Protein AF-A0AAD6PLD2-F1 (afdb_monomer)

pLDDT: mean 82.92, std 11.67, range [36.19, 93.56]

Structure (mmCIF, N/CA/C/O backbone):
data_AF-A0AAD6PLD2-F1
#
_entry.id   AF-A0AAD6PLD2-F1
#
loop_
_atom_site.group_PDB
_atom_site.id
_atom_site.type_symbol
_atom_site.label_atom_id
_atom_site.label_alt_id
_atom_site.label_comp_id
_atom_site.label_asym_id
_atom_site.label_entity_id
_atom_site.label_seq_id
_atom_site.pdbx_PDB_ins_code
_atom_site.Cartn_x
_atom_site.Cartn_y
_atom_site.Cartn_z
_atom_site.occupancy
_atom_site.B_iso_or_equiv
_atom_site.auth_seq_id
_atom_site.auth_comp_id
_atom_site.auth_asym_id
_atom_site.auth_atom_id
_atom_site.pdbx_PDB_model_num
ATOM 1 N N . MET A 1 1 ? -11.346 0.399 6.895 1.00 68.62 1 MET A N 1
ATOM 2 C CA . MET A 1 1 ? -11.934 -0.728 6.121 1.00 68.62 1 MET A CA 1
ATOM 3 C C . MET A 1 1 ? -11.316 -2.096 6.444 1.00 68.62 1 MET A C 1
ATOM 5 O O . MET A 1 1 ? -12.045 -2.956 6.917 1.00 68.62 1 MET A O 1
ATOM 9 N N . PHE A 1 2 ? -10.009 -2.330 6.242 1.00 79.25 2 PHE A N 1
ATOM 10 C CA . PHE A 1 2 ? -9.387 -3.653 6.479 1.00 79.25 2 PHE A CA 1
ATOM 11 C C . PHE A 1 2 ? -9.556 -4.189 7.914 1.00 79.25 2 PHE A C 1
ATOM 13 O O . PHE A 1 2 ? -9.764 -5.386 8.098 1.00 79.25 2 PHE A O 1
ATOM 20 N N . GLY A 1 3 ? -9.573 -3.310 8.924 1.00 81.00 3 GLY A N 1
ATOM 21 C CA . GLY A 1 3 ? -9.851 -3.694 10.315 1.00 81.00 3 GLY A CA 1
ATOM 22 C C . GLY A 1 3 ? -11.249 -4.291 10.538 1.00 81.00 3 GLY A C 1
ATOM 23 O O . GLY A 1 3 ? -11.382 -5.244 11.301 1.00 81.00 3 GLY A O 1
ATOM 24 N N . LEU A 1 4 ? -12.274 -3.806 9.822 1.00 83.88 4 LEU A N 1
ATOM 25 C CA . LEU A 1 4 ? -13.633 -4.361 9.889 1.00 83.88 4 LEU A CA 1
ATOM 26 C C . LEU A 1 4 ? -13.661 -5.784 9.326 1.00 83.88 4 LEU A C 1
ATOM 28 O O . LEU A 1 4 ? -14.097 -6.704 10.009 1.00 83.88 4 LEU A O 1
ATOM 32 N N . PHE A 1 5 ? -13.146 -5.984 8.111 1.00 87.00 5 PHE A N 1
ATOM 33 C CA . PHE A 1 5 ? -13.098 -7.315 7.501 1.00 87.00 5 PHE A CA 1
ATOM 34 C C . PHE A 1 5 ? -12.244 -8.290 8.311 1.00 87.00 5 PHE A C 1
ATOM 36 O O . PHE A 1 5 ? -12.645 -9.431 8.503 1.00 87.00 5 PHE A O 1
ATOM 43 N N . THR A 1 6 ? -11.117 -7.831 8.856 1.00 88.94 6 THR A N 1
ATOM 44 C CA . THR A 1 6 ? -10.287 -8.632 9.765 1.00 88.94 6 THR A CA 1
ATOM 45 C C . THR A 1 6 ? -11.093 -9.098 10.976 1.00 88.94 6 THR A C 1
ATOM 47 O O . THR A 1 6 ? -11.092 -10.285 11.293 1.00 88.94 6 THR A O 1
ATOM 50 N N . ASN A 1 7 ? -11.831 -8.191 11.624 1.00 87.75 7 ASN A N 1
ATOM 51 C CA . ASN A 1 7 ? -12.665 -8.528 12.775 1.00 87.75 7 ASN A CA 1
ATOM 52 C C . ASN A 1 7 ? -13.788 -9.515 12.407 1.00 87.75 7 ASN A C 1
ATOM 54 O O . ASN A 1 7 ? -13.992 -10.495 13.124 1.00 87.75 7 ASN A O 1
ATOM 58 N N . LEU A 1 8 ? -14.459 -9.305 11.269 1.00 90.06 8 LEU A N 1
ATOM 59 C CA . LEU A 1 8 ? -15.500 -10.207 10.769 1.00 90.06 8 LEU A CA 1
ATOM 60 C C . LEU A 1 8 ? -14.951 -11.611 10.485 1.00 90.06 8 LEU A C 1
ATOM 62 O O . LEU A 1 8 ? -15.562 -12.589 10.904 1.00 90.06 8 LEU A O 1
ATOM 66 N N . ILE A 1 9 ? -13.788 -11.720 9.834 1.00 91.44 9 ILE A N 1
ATOM 67 C CA . ILE A 1 9 ? -13.136 -13.004 9.526 1.00 91.44 9 ILE A CA 1
ATOM 68 C C . ILE A 1 9 ? -12.753 -13.738 10.813 1.00 91.44 9 ILE A C 1
ATOM 70 O O . ILE A 1 9 ? -13.119 -14.897 10.993 1.00 91.44 9 ILE A O 1
ATOM 74 N N . VAL A 1 10 ? -12.054 -13.066 11.733 1.00 92.75 10 VAL A N 1
ATOM 75 C CA . VAL A 1 10 ? -11.639 -13.665 13.014 1.00 92.75 10 VAL A CA 1
ATOM 76 C C . VAL A 1 10 ? -12.856 -14.112 13.823 1.00 92.75 10 VAL A C 1
ATOM 78 O O . VAL A 1 10 ? -12.830 -15.184 14.430 1.00 92.75 10 VAL A O 1
ATOM 81 N N . THR A 1 11 ? -13.935 -13.324 13.797 1.00 92.19 11 THR A N 1
ATOM 82 C CA . THR A 1 11 ? -15.172 -13.644 14.511 1.00 92.19 11 THR A CA 1
ATOM 83 C C . THR A 1 11 ? -15.899 -14.835 13.897 1.00 92.19 11 THR A C 1
ATOM 85 O O . THR A 1 11 ? -16.276 -15.754 14.621 1.00 92.19 11 THR A O 1
ATOM 88 N N . ALA A 1 12 ? -16.056 -14.854 12.572 1.00 92.69 12 ALA A N 1
ATOM 89 C CA . ALA A 1 12 ? -16.724 -15.933 11.847 1.00 92.69 12 ALA A CA 1
ATOM 90 C C . ALA A 1 12 ? -15.994 -17.279 11.985 1.00 92.69 12 ALA A C 1
ATOM 92 O O . ALA A 1 12 ? -16.635 -18.325 12.001 1.00 92.69 12 ALA A O 1
ATOM 93 N N . LEU A 1 13 ? -14.664 -17.252 12.112 1.00 93.56 13 LEU A N 1
ATOM 94 C CA . LEU A 1 13 ? -13.837 -18.446 12.300 1.00 93.56 13 LEU A CA 1
ATOM 95 C C . LEU A 1 13 ? -13.682 -18.866 13.774 1.00 93.56 13 LEU A C 1
ATOM 97 O O . LEU A 1 13 ? -13.047 -19.883 14.043 1.00 93.56 13 LEU A O 1
ATOM 101 N N . GLY A 1 14 ? -14.227 -18.104 14.729 1.00 93.06 14 GLY A N 1
ATOM 102 C CA . GLY A 1 14 ? -14.111 -18.411 16.160 1.00 93.06 14 GLY A CA 1
ATOM 103 C C . GLY A 1 14 ? -12.685 -18.287 16.713 1.00 93.06 14 GLY A C 1
ATOM 104 O O . GLY A 1 14 ? -12.323 -18.991 17.653 1.00 93.06 14 GLY A O 1
ATOM 105 N N . LEU A 1 15 ? -11.851 -17.428 16.116 1.00 93.50 15 LEU A N 1
ATOM 106 C CA . LEU A 1 15 ? -10.423 -17.299 16.440 1.00 93.50 15 LEU A CA 1
ATOM 107 C C . LEU A 1 15 ? -10.114 -16.098 17.351 1.00 93.50 15 LEU A C 1
ATOM 109 O O . LEU A 1 15 ? -8.962 -15.680 17.447 1.00 93.50 15 LEU A O 1
ATOM 113 N N . GLN A 1 16 ? -11.118 -15.521 18.019 1.00 90.38 16 GLN A N 1
ATOM 114 C CA . GLN A 1 16 ? -10.974 -14.274 18.787 1.00 90.38 16 GLN A CA 1
ATOM 115 C C . GLN A 1 16 ? -9.998 -14.397 19.967 1.00 90.38 16 GLN A C 1
ATOM 117 O O . GLN A 1 16 ? -9.435 -13.399 20.406 1.00 90.38 16 GLN A O 1
ATOM 122 N N . THR A 1 17 ? -9.794 -15.609 20.488 1.00 90.12 17 THR A N 1
ATOM 123 C CA . THR A 1 17 ? -8.882 -15.874 21.611 1.00 90.12 17 THR A CA 1
ATOM 124 C C . THR A 1 17 ? -7.413 -15.951 21.187 1.00 90.12 17 THR A C 1
ATOM 126 O O . THR A 1 17 ? -6.525 -15.938 22.040 1.00 90.12 17 THR A O 1
ATOM 129 N N . LEU A 1 18 ? -7.130 -16.027 19.882 1.00 92.50 18 LEU A N 1
ATOM 130 C CA . LEU A 1 18 ? -5.781 -16.184 19.347 1.00 92.50 18 LEU A CA 1
ATOM 131 C C . LEU A 1 18 ? -5.187 -14.824 18.979 1.00 92.50 18 LEU A C 1
ATOM 133 O O . LEU A 1 18 ? -5.613 -14.175 18.027 1.00 92.50 18 LEU A O 1
ATOM 137 N N . VAL A 1 19 ? -4.127 -14.431 19.685 1.00 89.38 19 VAL A N 1
ATOM 138 C CA . VAL A 1 19 ? -3.468 -13.120 19.521 1.00 89.38 19 VAL A CA 1
ATOM 139 C C . VAL A 1 19 ? -2.921 -12.899 18.101 1.00 89.38 19 VAL A C 1
ATOM 141 O O . VAL A 1 19 ? -2.883 -11.774 17.613 1.00 89.38 19 VAL A O 1
ATOM 144 N N . TRP A 1 20 ? -2.529 -13.968 17.403 1.00 88.94 20 TRP A N 1
ATOM 145 C CA . TRP A 1 20 ? -1.980 -13.898 16.044 1.00 88.94 20 TRP A CA 1
ATOM 146 C C . TRP A 1 20 ? -3.045 -13.922 14.938 1.00 88.94 20 TRP A C 1
ATOM 148 O O . TRP A 1 20 ? -2.740 -13.573 13.795 1.00 88.94 20 TRP A O 1
ATOM 158 N N . ALA A 1 21 ? -4.287 -14.317 15.241 1.00 90.19 21 ALA A N 1
ATOM 159 C CA . ALA A 1 21 ?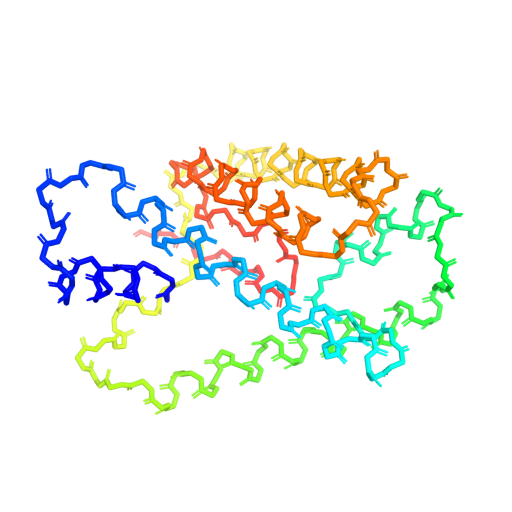 -5.325 -14.491 14.225 1.00 90.19 21 ALA A CA 1
ATOM 160 C C . ALA A 1 21 ? -5.693 -13.183 13.496 1.00 90.19 21 ALA A C 1
ATOM 162 O O . ALA A 1 21 ? -5.785 -13.218 12.267 1.00 90.19 21 ALA A O 1
ATOM 163 N N . PRO A 1 22 ? -5.821 -12.019 14.171 1.00 89.44 22 PRO A N 1
ATOM 164 C CA . PRO A 1 22 ? -6.066 -10.751 13.485 1.00 89.44 22 PRO A CA 1
ATOM 165 C C . PRO A 1 22 ? -4.949 -10.367 12.511 1.00 89.44 22 PRO A C 1
ATOM 167 O O . PRO A 1 22 ? -5.228 -9.914 11.404 1.00 89.44 22 PRO A O 1
ATOM 170 N N . VAL A 1 23 ? -3.686 -10.590 12.889 1.00 90.12 23 VAL A N 1
ATOM 171 C CA . VAL A 1 23 ? -2.535 -10.273 12.032 1.00 90.12 23 VAL A CA 1
ATOM 172 C C . VAL A 1 23 ? -2.548 -11.156 10.788 1.00 90.12 23 VAL A C 1
ATOM 174 O O . VAL A 1 23 ? -2.442 -10.645 9.677 1.00 90.12 23 VAL A O 1
ATOM 177 N N . LEU A 1 24 ? -2.751 -12.468 10.949 1.00 91.62 24 LEU A N 1
ATOM 178 C CA . LEU A 1 24 ? -2.805 -13.393 9.817 1.00 91.62 24 LEU A CA 1
ATO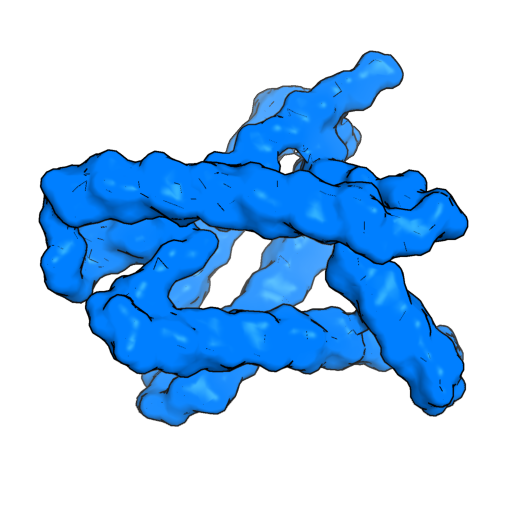M 179 C C . LEU A 1 24 ? -3.982 -13.095 8.879 1.00 91.62 24 LEU A C 1
ATOM 181 O O . LEU A 1 24 ? -3.810 -13.109 7.659 1.00 91.62 24 LEU A O 1
ATOM 185 N N . ALA A 1 25 ? -5.161 -12.806 9.433 1.00 91.88 25 ALA A N 1
ATOM 186 C CA . ALA A 1 25 ? -6.343 -12.459 8.650 1.00 91.88 25 ALA A CA 1
ATOM 187 C C . ALA A 1 25 ? -6.124 -11.163 7.854 1.00 91.88 25 ALA A C 1
ATOM 189 O O . ALA A 1 25 ? -6.395 -11.133 6.653 1.00 91.88 25 ALA A O 1
ATOM 190 N N . ASN A 1 26 ? -5.559 -10.129 8.483 1.00 90.69 26 ASN A N 1
ATOM 191 C CA . ASN A 1 26 ? -5.260 -8.867 7.810 1.00 90.69 26 ASN A CA 1
ATOM 192 C C . ASN A 1 26 ? -4.193 -9.036 6.712 1.00 90.69 26 ASN A C 1
ATOM 194 O O . ASN A 1 26 ? -4.379 -8.555 5.596 1.00 90.69 26 ASN A O 1
ATOM 198 N N . THR A 1 27 ? -3.113 -9.778 6.986 1.00 91.94 27 THR A N 1
ATOM 199 C CA . THR A 1 27 ? -2.076 -10.082 5.985 1.00 91.94 27 THR A CA 1
ATOM 200 C C . THR A 1 27 ? -2.648 -10.856 4.806 1.00 91.94 27 THR A C 1
ATOM 202 O O . THR A 1 27 ? -2.370 -10.508 3.663 1.00 91.94 27 THR A O 1
ATOM 205 N N . SER A 1 28 ? -3.493 -11.858 5.056 1.00 93.00 28 SER A N 1
ATOM 206 C CA . SER A 1 28 ? -4.133 -12.655 3.999 1.00 93.00 28 SER A CA 1
ATOM 207 C C . SER A 1 28 ? -5.084 -11.814 3.145 1.00 93.00 28 SER A C 1
ATOM 209 O O . SER A 1 28 ? -5.149 -11.982 1.924 1.00 93.00 28 SER A O 1
ATOM 211 N N . LEU A 1 29 ? -5.795 -10.872 3.771 1.00 92.56 29 LEU A N 1
ATOM 212 C CA . LEU A 1 29 ? -6.673 -9.939 3.079 1.00 92.56 29 LEU A CA 1
ATOM 213 C C . LEU A 1 29 ? -5.862 -9.001 2.176 1.00 92.56 29 LEU A C 1
ATOM 215 O O . LEU A 1 29 ? -6.114 -8.951 0.976 1.00 92.56 29 LEU A O 1
ATOM 219 N N . ILE A 1 30 ? -4.837 -8.331 2.709 1.00 91.31 30 ILE A N 1
ATOM 220 C CA . ILE A 1 30 ? -3.966 -7.443 1.921 1.00 91.31 30 ILE A CA 1
ATOM 221 C C . ILE A 1 30 ? -3.266 -8.218 0.802 1.00 91.31 30 ILE A C 1
ATOM 223 O O . ILE A 1 30 ? -3.233 -7.751 -0.332 1.00 91.31 30 ILE A O 1
ATOM 227 N N . PHE A 1 31 ? -2.776 -9.425 1.087 1.00 93.38 31 PHE A N 1
ATOM 228 C CA . PHE A 1 31 ? -2.205 -10.326 0.090 1.00 93.38 31 PHE A CA 1
ATOM 229 C C . PHE A 1 31 ? -3.169 -10.588 -1.066 1.00 93.38 31 PHE A C 1
ATOM 231 O O . PHE A 1 31 ? -2.778 -10.447 -2.222 1.00 93.38 31 PHE A O 1
ATOM 238 N N . THR A 1 32 ? -4.426 -10.913 -0.765 1.00 93.25 32 THR A N 1
ATOM 239 C CA . THR A 1 32 ? -5.444 -11.187 -1.787 1.00 93.25 32 THR A CA 1
ATOM 240 C C . THR A 1 32 ? -5.662 -9.970 -2.684 1.00 93.25 32 THR A C 1
ATOM 242 O O . THR A 1 32 ? -5.675 -10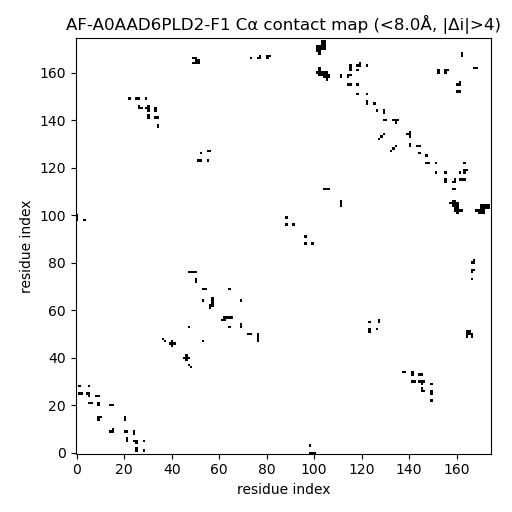.106 -3.905 1.00 93.25 32 THR A O 1
ATOM 245 N N . PHE A 1 33 ? -5.773 -8.774 -2.097 1.00 90.44 33 PHE A N 1
ATOM 246 C CA . PHE A 1 33 ? -5.943 -7.530 -2.852 1.00 90.44 33 PHE A CA 1
ATOM 247 C C . PHE A 1 33 ? -4.714 -7.196 -3.706 1.00 90.44 33 PHE A C 1
ATOM 249 O O . PHE A 1 33 ? -4.860 -6.914 -4.892 1.00 90.44 33 PHE A O 1
ATOM 256 N N . VAL A 1 34 ? -3.505 -7.262 -3.138 1.00 89.50 34 VAL A N 1
ATOM 257 C CA . VAL A 1 34 ? -2.253 -6.984 -3.863 1.00 89.50 34 VAL A CA 1
ATOM 258 C C . VAL A 1 34 ? -2.059 -7.977 -5.005 1.00 89.50 34 VAL A C 1
ATOM 260 O O . VAL A 1 34 ? -1.744 -7.571 -6.119 1.00 89.50 34 VAL A O 1
ATOM 263 N N . PHE A 1 35 ? -2.283 -9.268 -4.757 1.00 91.00 35 PHE A N 1
ATOM 264 C CA . PHE A 1 35 ? -2.175 -10.299 -5.783 1.00 91.00 35 PHE A CA 1
ATOM 265 C C . PHE A 1 35 ? -3.186 -10.072 -6.913 1.00 91.00 35 PHE A C 1
ATOM 267 O O . PHE A 1 35 ? -2.803 -10.060 -8.081 1.00 91.00 35 PHE A O 1
ATOM 274 N N . LEU A 1 36 ? -4.456 -9.828 -6.571 1.00 92.62 36 LEU A N 1
ATOM 275 C CA . LEU A 1 36 ? -5.513 -9.577 -7.549 1.00 92.62 36 LEU A CA 1
ATOM 276 C C . LEU A 1 36 ? -5.234 -8.322 -8.384 1.00 92.62 36 LEU A C 1
ATOM 278 O O . LEU A 1 36 ? -5.352 -8.368 -9.605 1.00 92.62 36 LEU A O 1
ATOM 282 N N . PHE A 1 37 ? -4.853 -7.209 -7.756 1.00 89.25 37 PHE A N 1
ATOM 283 C CA . PHE A 1 37 ? -4.584 -5.969 -8.483 1.00 89.25 37 PHE A CA 1
ATOM 284 C C . PHE A 1 37 ? -3.311 -6.029 -9.317 1.00 89.25 37 PHE A C 1
ATOM 286 O O . PHE A 1 37 ? -3.303 -5.463 -10.405 1.00 89.25 37 PHE A O 1
ATOM 293 N N . ASN A 1 38 ? -2.272 -6.738 -8.872 1.00 88.00 38 ASN A N 1
ATOM 294 C CA . ASN A 1 38 ? -1.096 -6.979 -9.708 1.00 88.00 38 ASN A CA 1
ATOM 295 C C . ASN A 1 38 ? -1.469 -7.819 -10.935 1.00 88.00 38 ASN A C 1
ATOM 297 O O . ASN A 1 38 ? -1.134 -7.444 -12.054 1.00 88.00 38 ASN A O 1
ATOM 301 N N . PHE A 1 39 ? -2.234 -8.895 -10.738 1.00 89.88 39 PHE A N 1
ATOM 302 C CA . PHE A 1 39 ? -2.716 -9.738 -11.830 1.00 89.88 39 PHE A CA 1
ATOM 303 C C . PHE A 1 39 ? -3.568 -8.952 -12.840 1.00 89.88 39 PHE A C 1
ATOM 305 O O . PHE A 1 39 ? -3.333 -9.017 -14.046 1.00 89.88 39 PHE A O 1
ATOM 312 N N . LEU A 1 40 ? -4.534 -8.162 -12.359 1.00 90.75 40 LEU A N 1
ATOM 313 C CA . LEU A 1 40 ? -5.346 -7.294 -13.215 1.00 90.75 40 LEU A CA 1
ATOM 314 C C . LEU A 1 40 ? -4.497 -6.212 -13.889 1.00 90.75 40 LEU A C 1
ATOM 316 O O . LEU A 1 40 ? -4.726 -5.896 -15.051 1.00 90.75 40 LEU A O 1
ATOM 320 N N . GLY A 1 41 ? -3.512 -5.658 -13.184 1.00 87.94 41 GLY A N 1
ATOM 321 C CA . GLY A 1 41 ? -2.593 -4.658 -13.713 1.00 87.94 41 GLY A CA 1
ATOM 322 C C . GLY A 1 41 ? -1.802 -5.181 -14.904 1.00 87.94 41 GLY A C 1
ATOM 323 O O . GLY A 1 41 ? -1.769 -4.531 -15.948 1.00 87.94 41 GLY A O 1
ATOM 324 N N . GLU A 1 42 ? -1.236 -6.381 -14.785 1.00 87.62 42 GLU A N 1
ATOM 325 C CA . GLU A 1 42 ? -0.560 -7.079 -15.882 1.00 87.62 42 GLU A CA 1
ATOM 326 C C . GLU A 1 42 ? -1.513 -7.339 -17.054 1.00 87.62 42 GLU A C 1
ATOM 328 O O . GLU A 1 42 ? -1.189 -7.005 -18.195 1.00 87.62 42 GLU A O 1
ATOM 333 N N . PHE A 1 43 ? -2.716 -7.849 -16.772 1.00 90.25 43 PHE A N 1
ATOM 334 C CA . PHE A 1 43 ? -3.738 -8.105 -17.789 1.00 90.25 43 PHE A CA 1
ATOM 33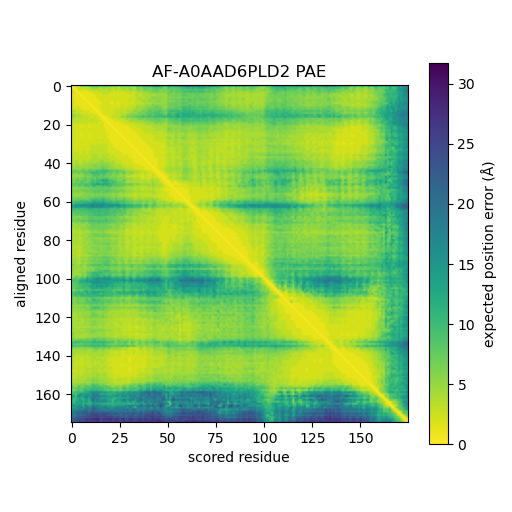5 C C . PHE A 1 43 ? -4.162 -6.833 -18.547 1.00 90.25 43 PHE A C 1
ATOM 337 O O . PHE A 1 43 ? -4.395 -6.875 -19.753 1.00 90.25 43 PHE A O 1
ATOM 344 N N . LEU A 1 44 ? -4.214 -5.690 -17.861 1.00 89.50 44 LEU A N 1
ATOM 345 C CA . LEU A 1 44 ? -4.572 -4.381 -18.418 1.00 89.50 44 LEU A CA 1
ATOM 346 C C . LEU A 1 44 ? -3.380 -3.633 -19.048 1.00 89.50 44 LEU A C 1
ATOM 348 O O . LEU A 1 44 ? -3.468 -2.429 -19.288 1.00 89.50 44 LEU A O 1
ATOM 352 N N . GLY A 1 45 ? -2.263 -4.313 -19.322 1.00 85.94 45 GLY A N 1
ATOM 353 C CA . GLY A 1 45 ? -1.106 -3.712 -19.994 1.00 85.94 45 GLY A CA 1
ATOM 354 C C . GLY A 1 45 ? -0.174 -2.936 -19.060 1.00 85.94 45 GLY A C 1
ATOM 355 O O . GLY A 1 45 ? 0.393 -1.914 -19.445 1.00 85.94 45 GLY A O 1
ATOM 356 N N . GLY A 1 46 ? -0.017 -3.406 -17.821 1.00 82.56 46 GLY A N 1
ATOM 357 C CA . GLY A 1 46 ? 0.882 -2.824 -16.821 1.00 82.56 46 GLY A CA 1
ATOM 358 C C . GLY A 1 46 ? 0.258 -1.685 -16.012 1.00 82.56 46 GLY A C 1
ATOM 359 O O . GLY A 1 46 ? 0.964 -0.762 -15.604 1.00 82.56 46 GLY A O 1
ATOM 360 N N . ALA A 1 47 ? -1.062 -1.689 -15.803 1.00 85.69 47 ALA A N 1
ATOM 361 C CA . ALA A 1 47 ? -1.711 -0.715 -14.926 1.00 85.69 47 ALA A CA 1
ATOM 362 C C . ALA A 1 47 ? -1.160 -0.814 -13.489 1.00 85.69 47 ALA A C 1
ATOM 364 O O . ALA A 1 47 ? -0.795 -1.888 -13.018 1.00 85.69 47 ALA A O 1
ATOM 365 N N . THR A 1 48 ? -1.086 0.324 -12.795 1.00 84.88 48 THR A N 1
ATOM 366 C CA . THR A 1 48 ? -0.543 0.425 -11.430 1.00 84.88 48 THR A CA 1
ATOM 367 C C . THR A 1 48 ? -1.531 1.195 -10.558 1.00 84.88 48 THR A C 1
ATOM 369 O O . THR A 1 48 ? -2.232 2.082 -11.047 1.00 84.88 48 THR A O 1
ATOM 372 N N . PHE A 1 49 ? -1.603 0.841 -9.276 1.00 81.88 49 PHE A N 1
ATOM 373 C CA . PHE A 1 49 ? -2.518 1.447 -8.301 1.00 81.88 49 PHE A CA 1
ATOM 374 C C . PHE A 1 49 ? -1.792 2.283 -7.232 1.00 81.88 49 PHE A C 1
ATOM 376 O O . PHE A 1 49 ? -2.418 2.745 -6.279 1.00 81.88 49 PHE A O 1
ATOM 383 N N . ASN A 1 50 ? -0.468 2.442 -7.350 1.00 80.19 50 ASN A N 1
ATOM 384 C CA . ASN A 1 50 ? 0.349 3.163 -6.378 1.00 80.19 50 ASN A CA 1
ATOM 385 C C . ASN A 1 50 ? 1.333 4.129 -7.083 1.00 80.19 50 ASN A C 1
ATOM 387 O O . ASN A 1 50 ? 2.297 3.674 -7.725 1.00 80.19 50 ASN A O 1
ATOM 391 N N . PRO A 1 51 ? 1.141 5.457 -6.934 1.00 79.38 51 PRO A N 1
ATOM 392 C CA . PRO A 1 51 ? 2.013 6.463 -7.535 1.00 79.38 51 PRO A CA 1
ATOM 393 C C . PRO A 1 51 ? 3.449 6.387 -7.016 1.00 79.38 51 PRO A C 1
ATOM 395 O O . PRO A 1 51 ? 4.384 6.512 -7.803 1.00 79.38 51 PRO A O 1
ATOM 398 N N . THR A 1 52 ? 3.640 6.106 -5.723 1.00 78.31 52 THR A N 1
ATOM 399 C CA . THR A 1 52 ? 4.961 5.939 -5.093 1.00 78.31 52 THR A CA 1
ATOM 400 C C . THR A 1 52 ? 5.723 4.777 -5.715 1.00 78.31 52 THR A C 1
ATOM 402 O O . THR A 1 52 ? 6.910 4.897 -6.019 1.00 78.31 52 THR A O 1
ATOM 405 N N . GLY A 1 53 ? 5.035 3.662 -5.980 1.00 78.56 53 GLY A N 1
ATOM 406 C CA . GLY A 1 53 ? 5.624 2.530 -6.696 1.00 78.56 53 GLY A CA 1
ATOM 407 C C . GLY A 1 53 ? 6.119 2.958 -8.077 1.00 78.56 53 GLY A C 1
ATOM 408 O O . GLY A 1 53 ? 7.290 2.801 -8.400 1.00 78.56 53 GLY A O 1
ATOM 409 N N . THR A 1 54 ? 5.253 3.602 -8.855 1.00 82.94 54 THR A N 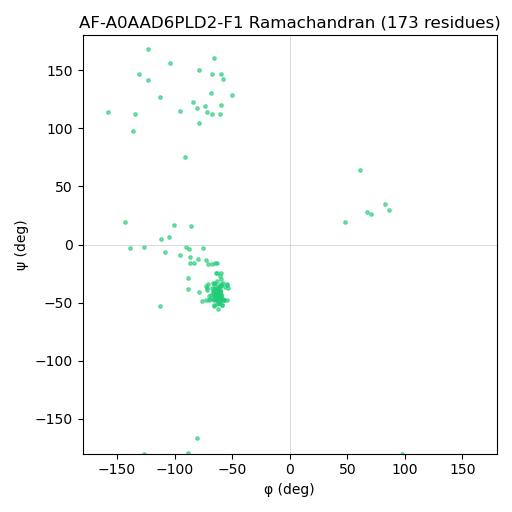1
ATOM 410 C CA . THR A 1 54 ? 5.579 4.070 -10.214 1.00 82.94 54 THR A CA 1
ATOM 411 C C . THR A 1 54 ? 6.760 5.056 -10.220 1.00 82.94 54 THR A C 1
ATOM 413 O O . THR A 1 54 ? 7.709 4.887 -10.984 1.00 82.94 54 THR A O 1
ATOM 416 N N . ALA A 1 55 ? 6.746 6.051 -9.327 1.00 83.25 55 ALA A N 1
ATOM 417 C CA . ALA A 1 55 ? 7.809 7.047 -9.203 1.00 83.25 55 ALA A CA 1
ATOM 418 C C . ALA A 1 55 ? 9.147 6.432 -8.767 1.00 83.25 55 ALA A C 1
ATOM 420 O O . ALA A 1 55 ? 10.199 6.821 -9.270 1.00 83.25 55 ALA A O 1
ATOM 421 N N . SER A 1 56 ? 9.120 5.466 -7.846 1.00 82.81 56 SER A N 1
ATOM 422 C CA . SER A 1 56 ? 10.335 4.823 -7.338 1.00 82.81 56 SER A CA 1
ATOM 423 C C . SER A 1 56 ? 10.987 3.893 -8.360 1.00 82.81 56 SER A C 1
ATOM 425 O O . SER A 1 56 ? 12.212 3.902 -8.471 1.00 82.81 56 SER A O 1
ATOM 427 N N . PHE A 1 57 ? 10.203 3.165 -9.163 1.00 86.19 57 PHE A N 1
ATOM 428 C CA . PHE A 1 57 ? 10.733 2.404 -10.298 1.00 86.19 57 PHE A CA 1
ATOM 429 C C . PHE A 1 57 ? 11.373 3.317 -11.341 1.00 86.19 57 PHE A C 1
ATOM 431 O O . PHE A 1 57 ? 12.529 3.099 -11.710 1.00 86.19 57 PHE A O 1
ATOM 438 N N . TYR A 1 58 ? 10.677 4.394 -11.720 1.00 87.50 58 TYR A N 1
ATOM 439 C CA . TYR A 1 58 ? 11.222 5.398 -12.630 1.00 87.50 58 TYR A CA 1
ATOM 440 C C . TYR A 1 58 ? 12.538 5.997 -12.106 1.00 87.50 58 TYR A C 1
ATOM 442 O O . TYR A 1 58 ? 13.533 6.035 -12.828 1.00 87.50 58 TYR A O 1
ATOM 450 N N . ALA A 1 59 ? 12.581 6.408 -10.833 1.00 85.94 59 ALA A N 1
ATOM 451 C CA . ALA A 1 59 ? 13.774 6.982 -10.208 1.00 85.94 59 ALA A CA 1
ATOM 452 C C . ALA A 1 59 ? 14.940 5.984 -10.104 1.00 85.94 59 ALA A C 1
ATOM 454 O O . ALA A 1 59 ? 16.099 6.376 -10.220 1.00 85.94 59 ALA A O 1
ATOM 455 N N . ALA A 1 60 ? 14.646 4.695 -9.920 1.00 86.69 60 ALA A N 1
ATOM 456 C CA . ALA A 1 60 ? 15.643 3.628 -9.931 1.00 86.69 60 ALA A CA 1
ATOM 457 C C . ALA A 1 60 ? 16.144 3.279 -11.349 1.00 86.69 60 ALA A C 1
ATOM 459 O O . ALA A 1 60 ? 17.022 2.427 -11.489 1.00 86.69 60 ALA A O 1
ATOM 460 N N . GLY A 1 61 ? 15.604 3.916 -12.396 1.00 85.38 61 GLY A N 1
ATOM 461 C CA . GLY A 1 61 ? 15.953 3.645 -13.790 1.00 85.38 61 GLY A CA 1
ATOM 462 C C . GLY A 1 61 ? 15.434 2.296 -14.287 1.00 85.38 61 GLY A C 1
ATOM 463 O O . GLY A 1 61 ? 16.038 1.699 -15.177 1.00 85.38 61 GLY A O 1
ATOM 464 N N . VAL A 1 62 ? 14.349 1.790 -13.692 1.00 83.38 62 VAL A N 1
ATOM 465 C CA . VAL A 1 62 ? 13.775 0.476 -14.002 1.00 83.38 62 VAL A CA 1
ATOM 466 C C . VAL A 1 62 ? 12.315 0.628 -14.425 1.00 83.38 62 VAL A C 1
ATOM 468 O O . VAL A 1 62 ? 11.569 1.416 -13.854 1.00 83.38 62 VAL A O 1
ATOM 471 N N . GLY A 1 63 ? 11.881 -0.161 -15.406 1.00 80.88 63 GLY A N 1
ATOM 472 C CA . GLY A 1 63 ? 10.518 -0.103 -15.943 1.00 80.88 63 GLY A CA 1
ATOM 473 C C . GLY A 1 63 ? 10.405 0.727 -17.224 1.00 80.88 63 GLY A C 1
ATOM 474 O O . GLY A 1 63 ? 11.396 1.217 -17.757 1.00 80.88 63 GLY A O 1
ATOM 475 N N . GLY A 1 64 ? 9.183 0.816 -17.756 1.00 83.81 64 GLY A N 1
ATOM 476 C CA . GLY A 1 64 ? 8.890 1.450 -19.049 1.00 83.81 64 GLY A CA 1
ATOM 477 C C . GLY A 1 64 ? 8.235 2.831 -18.959 1.00 83.81 64 GLY A C 1
ATOM 478 O O . GLY A 1 64 ? 7.804 3.358 -19.983 1.00 83.81 64 GLY A O 1
ATOM 479 N N . ASP A 1 65 ? 8.100 3.400 -17.759 1.00 88.56 65 ASP A N 1
ATOM 480 C CA . ASP A 1 65 ? 7.451 4.697 -17.575 1.00 88.56 65 ASP A CA 1
ATOM 481 C C . ASP A 1 65 ? 8.374 5.873 -17.940 1.00 88.56 65 ASP A C 1
ATOM 483 O O . ASP A 1 65 ? 9.594 5.819 -17.815 1.00 88.56 65 ASP A O 1
ATOM 487 N N . SER A 1 66 ? 7.761 6.964 -18.392 1.00 89.19 66 SER A N 1
ATOM 488 C CA . SER A 1 66 ? 8.388 8.251 -18.694 1.00 89.19 66 SER A CA 1
ATOM 489 C C . SER A 1 66 ? 7.722 9.354 -17.871 1.00 89.19 66 SER A C 1
ATOM 491 O O . SER A 1 66 ? 6.635 9.160 -17.327 1.00 89.19 66 SER A O 1
ATOM 493 N N . LEU A 1 67 ? 8.312 10.554 -17.833 1.00 88.38 67 LEU A N 1
ATOM 494 C CA . LEU A 1 67 ? 7.661 11.713 -17.203 1.00 88.38 67 LEU A CA 1
ATOM 495 C C . LEU A 1 67 ? 6.250 11.963 -17.762 1.00 88.38 67 LEU A C 1
ATOM 497 O O . LEU A 1 67 ? 5.338 12.285 -17.005 1.00 88.38 67 LEU A O 1
ATOM 501 N N . LEU A 1 68 ? 6.058 11.763 -19.071 1.00 90.31 68 LEU A N 1
ATOM 502 C CA . LEU A 1 68 ? 4.761 11.936 -19.721 1.00 90.31 68 LEU A CA 1
ATOM 503 C C . LEU A 1 68 ? 3.759 10.848 -19.309 1.00 90.31 68 LEU A C 1
ATOM 505 O O . LEU A 1 68 ? 2.612 11.170 -19.004 1.00 90.31 68 LEU A O 1
ATOM 509 N N . SER A 1 69 ? 4.170 9.574 -19.260 1.00 88.69 69 SER A N 1
ATOM 510 C CA . SER A 1 69 ? 3.263 8.504 -18.816 1.00 88.69 69 SER A CA 1
ATOM 511 C C . SER A 1 69 ? 2.889 8.666 -17.343 1.00 88.69 69 SER A C 1
ATOM 513 O O . SER A 1 69 ? 1.724 8.491 -16.993 1.00 88.69 69 SER A O 1
ATOM 515 N N . MET A 1 70 ? 3.828 9.085 -16.489 1.00 88.88 70 MET A N 1
ATOM 516 C CA . MET A 1 70 ? 3.551 9.383 -15.081 1.00 88.88 70 MET A CA 1
ATOM 517 C C . MET A 1 70 ? 2.591 10.564 -14.910 1.00 88.88 70 MET A C 1
ATOM 519 O O . MET A 1 70 ? 1.669 10.476 -14.099 1.00 88.88 70 MET A O 1
ATOM 523 N N . ALA A 1 71 ? 2.738 11.625 -15.711 1.00 88.38 71 ALA A N 1
ATOM 524 C CA . ALA A 1 71 ? 1.839 12.779 -15.686 1.00 88.38 71 ALA A CA 1
ATOM 525 C C . ALA A 1 71 ? 0.378 12.416 -16.011 1.00 88.38 71 ALA A C 1
ATOM 527 O O . ALA A 1 71 ? -0.532 13.087 -15.538 1.00 88.38 71 ALA A O 1
ATOM 528 N N . LEU A 1 72 ? 0.143 11.346 -16.779 1.00 89.88 72 LEU A N 1
ATOM 529 C CA . LEU A 1 72 ? -1.198 10.819 -17.056 1.00 89.88 72 LEU A CA 1
ATOM 530 C C . LEU A 1 72 ? -1.655 9.801 -16.002 1.00 89.88 72 LEU A C 1
ATOM 532 O O . LEU A 1 72 ? -2.820 9.785 -15.601 1.00 89.88 72 LEU A O 1
ATOM 536 N N . ARG A 1 73 ? -0.734 8.955 -15.531 1.00 90.19 73 ARG A N 1
ATOM 537 C CA . ARG A 1 73 ? -1.015 7.895 -14.558 1.00 90.19 73 ARG A CA 1
ATOM 538 C C . ARG A 1 73 ? -1.370 8.433 -13.179 1.00 90.19 73 ARG A C 1
ATOM 540 O O . ARG A 1 73 ? -2.305 7.915 -12.579 1.00 90.19 73 ARG A O 1
ATOM 547 N N . PHE A 1 74 ? -0.655 9.433 -12.662 1.00 89.62 74 PHE A N 1
ATOM 548 C CA . PHE A 1 74 ? -0.895 9.921 -11.298 1.00 89.62 74 PHE A CA 1
ATOM 549 C C . PHE A 1 74 ? -2.291 10.534 -11.133 1.00 89.62 74 PHE A C 1
ATOM 551 O O . PHE A 1 74 ? -2.983 10.129 -10.197 1.00 89.62 74 PHE A O 1
ATOM 558 N N . PRO A 1 75 ? -2.777 11.403 -12.044 1.00 89.38 75 PRO A N 1
ATOM 559 C CA . PRO A 1 75 ? -4.153 11.884 -11.979 1.00 89.38 75 PRO A CA 1
ATOM 560 C C . PRO A 1 75 ? -5.181 10.760 -12.108 1.00 89.38 75 PRO A C 1
ATOM 562 O O . PRO A 1 75 ? -6.165 10.756 -11.377 1.00 89.38 75 PRO A O 1
ATOM 565 N N . ALA A 1 76 ? -4.951 9.780 -12.990 1.00 88.94 76 ALA A N 1
ATOM 566 C CA . ALA A 1 76 ? -5.856 8.642 -13.139 1.00 88.94 76 ALA A CA 1
ATOM 567 C C . ALA A 1 76 ? -5.926 7.784 -11.863 1.00 88.94 76 ALA A C 1
ATOM 569 O O . ALA A 1 76 ? -7.010 7.365 -11.461 1.00 88.94 76 ALA A O 1
ATOM 570 N N . GLN A 1 77 ? -4.791 7.562 -11.194 1.00 89.19 77 GLN A N 1
ATOM 571 C CA . GLN A 1 77 ? -4.727 6.831 -9.925 1.00 89.19 77 GLN A CA 1
ATOM 572 C C . GLN A 1 77 ? -5.421 7.593 -8.790 1.00 89.19 77 GLN A C 1
ATOM 574 O O . GLN A 1 77 ? -6.171 6.982 -8.033 1.00 89.19 77 GLN A O 1
ATOM 579 N N . ALA A 1 78 ? -5.239 8.915 -8.711 1.00 86.06 78 ALA A N 1
ATOM 580 C CA . ALA A 1 78 ? -5.941 9.764 -7.746 1.00 86.06 78 ALA A CA 1
ATOM 581 C C . ALA A 1 78 ? -7.458 9.824 -8.016 1.00 86.06 78 ALA A C 1
ATOM 583 O O . ALA A 1 78 ? -8.270 9.755 -7.099 1.00 86.06 78 ALA A O 1
ATOM 584 N N . ALA A 1 79 ? -7.877 9.898 -9.280 1.00 87.50 79 ALA A N 1
ATOM 585 C CA . ALA A 1 79 ? -9.295 9.840 -9.630 1.00 87.50 79 ALA A CA 1
ATOM 586 C C . ALA A 1 79 ? -9.903 8.469 -9.285 1.00 87.50 79 ALA A C 1
ATOM 588 O O . ALA A 1 79 ? -11.008 8.393 -8.748 1.00 87.50 79 ALA A O 1
ATOM 589 N N . GLY A 1 80 ? -9.167 7.385 -9.550 1.00 89.00 80 GLY A N 1
ATOM 590 C CA . GLY A 1 80 ? -9.570 6.022 -9.211 1.00 89.00 80 GLY A CA 1
ATOM 591 C C . GLY A 1 80 ? -9.686 5.784 -7.703 1.00 89.00 80 GLY A C 1
ATOM 592 O O . GLY A 1 80 ? -10.652 5.156 -7.270 1.00 89.00 80 GLY A O 1
ATOM 593 N N . SER A 1 81 ? -8.759 6.312 -6.895 1.00 86.12 81 SER A N 1
ATOM 594 C CA . SER A 1 81 ? -8.818 6.203 -5.430 1.00 86.12 81 SER A CA 1
ATOM 595 C C . SER A 1 81 ? -10.032 6.942 -4.861 1.00 86.12 81 SER A C 1
ATOM 597 O O . SER A 1 81 ? -10.777 6.361 -4.070 1.00 86.12 81 SER A O 1
ATOM 599 N N . VAL A 1 82 ? -10.291 8.172 -5.320 1.00 86.19 82 VAL A N 1
ATOM 600 C CA . VAL A 1 82 ? -11.472 8.956 -4.926 1.00 86.19 82 VAL A CA 1
ATOM 601 C C . VAL A 1 82 ? -12.757 8.245 -5.347 1.00 86.19 82 VAL A C 1
ATOM 603 O O . VAL A 1 82 ? -13.658 8.070 -4.529 1.00 86.19 82 VAL A O 1
ATOM 606 N N . GLY A 1 83 ? -12.838 7.773 -6.594 1.00 89.12 83 GLY A N 1
ATOM 607 C CA . GLY A 1 83 ? -13.998 7.031 -7.091 1.00 89.12 83 GLY A CA 1
ATOM 608 C C . GLY A 1 83 ? -14.268 5.752 -6.295 1.00 89.12 83 GLY A C 1
ATOM 609 O O . GLY A 1 83 ? -15.409 5.490 -5.919 1.00 89.12 83 GLY A O 1
ATOM 610 N N . GLY A 1 84 ? -13.222 4.986 -5.971 1.00 88.25 84 GLY A N 1
ATOM 611 C CA . GLY A 1 84 ? -13.329 3.789 -5.136 1.00 88.25 84 GLY A CA 1
ATOM 612 C C . GLY A 1 84 ? -13.791 4.099 -3.710 1.00 88.25 84 GLY A C 1
ATOM 613 O O . GLY A 1 84 ? -14.669 3.412 -3.188 1.00 88.25 84 GLY A O 1
ATOM 614 N N . ALA A 1 85 ? -13.257 5.156 -3.093 1.00 86.31 85 ALA A N 1
ATOM 615 C CA . ALA A 1 85 ? -13.673 5.595 -1.762 1.00 86.31 85 ALA A CA 1
ATOM 616 C C . ALA A 1 85 ? -15.150 6.024 -1.736 1.00 86.31 85 ALA A C 1
ATOM 618 O O . ALA A 1 85 ? -15.897 5.591 -0.857 1.00 86.31 85 ALA A O 1
ATOM 619 N N . LEU A 1 86 ? -15.592 6.806 -2.725 1.00 87.69 86 LEU A N 1
ATOM 620 C CA . LEU A 1 86 ? -16.993 7.215 -2.866 1.00 87.69 86 LEU A CA 1
ATOM 621 C C . LEU A 1 86 ? -17.918 6.018 -3.101 1.00 87.69 86 LEU A C 1
ATOM 623 O O . LEU A 1 86 ? -18.965 5.924 -2.466 1.00 87.69 86 LEU A O 1
ATOM 627 N N . ALA A 1 87 ? -17.515 5.068 -3.947 1.00 90.19 87 ALA A N 1
ATOM 628 C CA . ALA A 1 87 ? -18.282 3.848 -4.176 1.00 90.19 87 ALA A CA 1
ATOM 629 C C . ALA A 1 87 ? -18.455 3.037 -2.883 1.00 90.19 87 ALA A C 1
ATOM 631 O O . ALA A 1 87 ? -19.557 2.579 -2.591 1.00 90.19 87 ALA A O 1
ATOM 632 N N . ILE A 1 88 ? -17.396 2.904 -2.074 1.00 87.69 88 ILE A N 1
ATOM 633 C CA . ILE A 1 88 ? -17.466 2.241 -0.765 1.00 87.69 88 ILE A CA 1
ATOM 634 C C . ILE A 1 88 ? -18.412 2.997 0.175 1.00 87.69 88 ILE A C 1
ATOM 636 O O . ILE A 1 88 ? -19.251 2.365 0.810 1.00 87.69 88 ILE A O 1
ATOM 640 N N . LEU A 1 89 ? -18.309 4.327 0.262 1.00 85.56 89 LEU A N 1
ATOM 641 C CA . LEU A 1 89 ? -19.184 5.155 1.104 1.00 85.56 89 LEU A CA 1
ATOM 642 C C . LEU A 1 89 ? -20.668 5.021 0.733 1.00 85.56 89 LEU A C 1
ATOM 644 O O . LEU A 1 89 ? -21.527 5.050 1.623 1.00 85.56 89 LEU A O 1
ATOM 648 N N . GLU A 1 90 ? -20.955 4.854 -0.556 1.00 89.31 90 GLU A N 1
ATOM 649 C CA . GLU A 1 90 ? -22.308 4.673 -1.073 1.00 89.31 90 GLU A CA 1
ATOM 650 C C . GLU A 1 90 ? -22.882 3.307 -0.680 1.00 89.31 90 GLU A C 1
ATOM 652 O O . GLU A 1 90 ? -23.984 3.232 -0.135 1.00 89.31 90 GLU A O 1
ATOM 657 N N . VAL A 1 91 ? -22.117 2.226 -0.877 1.00 90.44 91 VAL A N 1
ATOM 658 C CA . VAL A 1 91 ? -22.605 0.851 -0.649 1.00 90.44 91 VAL A CA 1
ATOM 659 C C . VAL A 1 91 ? -22.444 0.355 0.792 1.00 90.44 91 VAL A C 1
ATOM 661 O O . VAL A 1 91 ? -22.977 -0.699 1.141 1.00 90.44 91 VAL A O 1
ATOM 664 N N . MET A 1 92 ? -21.706 1.072 1.647 1.00 88.12 92 MET A N 1
ATOM 665 C CA . MET A 1 92 ? -21.462 0.647 3.028 1.00 88.12 92 MET A CA 1
ATOM 666 C C . MET A 1 92 ? -22.746 0.706 3.870 1.00 88.12 92 MET A C 1
ATOM 668 O O . MET A 1 92 ? -23.388 1.762 3.934 1.00 88.12 92 MET A O 1
ATOM 672 N N . PRO A 1 93 ? -23.094 -0.368 4.608 1.00 87.69 93 PRO A N 1
ATOM 673 C CA . PRO A 1 93 ? -24.218 -0.339 5.534 1.00 87.69 93 PRO A CA 1
ATOM 674 C C . PRO A 1 93 ? -24.052 0.753 6.593 1.00 87.69 93 PRO A C 1
ATOM 676 O O . PRO A 1 93 ? -22.954 0.979 7.108 1.00 87.69 93 PRO A O 1
ATOM 679 N N . VAL A 1 94 ? -25.160 1.403 6.962 1.00 86.31 94 VAL A N 1
ATOM 680 C CA . VAL A 1 94 ? -25.170 2.544 7.896 1.00 86.31 94 VAL A CA 1
ATOM 681 C C . VAL A 1 94 ? -24.495 2.200 9.226 1.00 86.31 94 VAL A C 1
ATOM 683 O O . VAL A 1 94 ? -23.785 3.039 9.776 1.00 86.31 94 VAL A O 1
ATOM 686 N N . GLN A 1 95 ? -24.629 0.955 9.706 1.00 84.88 95 GLN A N 1
ATOM 687 C CA . GLN A 1 95 ? -24.004 0.532 10.963 1.00 84.88 95 GLN A CA 1
ATOM 688 C C . GLN A 1 95 ? -22.471 0.566 10.909 1.00 84.88 95 GLN A C 1
ATOM 690 O O . GLN A 1 95 ? -21.846 0.719 11.949 1.00 84.88 95 GLN A O 1
ATOM 695 N N . TYR A 1 96 ? -21.859 0.463 9.725 1.00 82.81 96 TYR A N 1
ATOM 696 C CA . TYR A 1 96 ? -20.405 0.408 9.546 1.00 82.81 96 TYR A CA 1
ATOM 697 C C . TYR A 1 96 ? -19.806 1.684 8.947 1.00 82.81 96 TYR A C 1
ATOM 699 O O . TYR A 1 96 ? -18.583 1.807 8.901 1.00 82.81 96 TYR A O 1
ATOM 707 N N . LYS A 1 97 ? -20.626 2.659 8.524 1.00 80.19 97 LYS A N 1
ATOM 708 C CA . LYS A 1 97 ? -20.130 3.916 7.929 1.00 80.19 97 LYS A CA 1
ATOM 709 C C . LYS A 1 97 ? -19.165 4.671 8.848 1.00 80.19 97 LYS A C 1
ATOM 711 O O . LYS A 1 97 ? -18.165 5.185 8.372 1.00 80.19 97 LYS A O 1
ATOM 716 N N . HIS A 1 98 ? -19.397 4.652 10.161 1.00 78.06 98 HIS A N 1
ATOM 717 C CA . HIS A 1 98 ? -18.506 5.278 11.149 1.00 78.06 98 HIS A CA 1
ATOM 718 C C . HIS A 1 98 ? -17.106 4.634 11.229 1.00 78.06 98 HIS A C 1
ATOM 720 O O . HIS A 1 98 ? -16.188 5.223 11.787 1.00 78.06 98 HIS A O 1
ATOM 726 N N . MET A 1 99 ? -16.930 3.427 10.680 1.00 74.81 99 MET A N 1
ATOM 727 C CA . MET A 1 99 ? -15.643 2.721 10.626 1.00 74.81 99 MET A CA 1
ATOM 728 C C . MET A 1 99 ? -14.844 3.041 9.349 1.00 74.81 99 MET A C 1
ATOM 730 O O . MET A 1 99 ? -13.736 2.525 9.155 1.00 74.81 99 MET A O 1
ATOM 734 N N . LEU A 1 100 ? -15.409 3.855 8.452 1.00 72.94 100 LEU A N 1
ATOM 735 C CA . LEU A 1 100 ? -14.744 4.391 7.268 1.00 72.94 100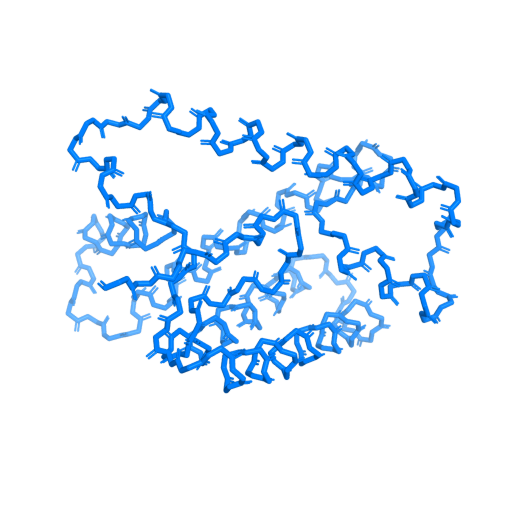 LEU A CA 1
ATOM 736 C C . LEU A 1 100 ? -14.102 5.738 7.622 1.00 72.94 100 LEU A C 1
ATOM 738 O O . LEU A 1 100 ? -14.625 6.791 7.284 1.00 72.94 100 LEU A O 1
ATOM 742 N N . GLY A 1 101 ? -12.983 5.681 8.345 1.00 65.44 101 GLY A N 1
ATOM 743 C CA . GLY A 1 101 ? -12.124 6.834 8.627 1.00 65.44 101 GLY A CA 1
ATOM 744 C C . GLY A 1 101 ? -10.848 6.823 7.783 1.00 65.44 101 GLY A C 1
ATOM 745 O O . GLY A 1 101 ? -10.413 5.759 7.325 1.00 65.44 101 GLY A O 1
ATOM 746 N N . GLY A 1 102 ? -10.269 8.008 7.583 1.00 65.56 102 GLY A N 1
ATOM 747 C CA . GLY A 1 102 ? -8.950 8.196 6.978 1.00 65.56 102 GLY A CA 1
ATOM 748 C C . GLY A 1 102 ? -7.807 8.165 8.006 1.00 65.56 102 GLY A C 1
ATOM 749 O O . GLY A 1 102 ? -8.055 7.972 9.199 1.00 65.56 102 GLY A O 1
ATOM 750 N N . PRO A 1 103 ? -6.554 8.341 7.553 1.00 63.53 103 PRO A N 1
ATOM 751 C CA . PRO A 1 103 ? -5.402 8.587 8.417 1.00 63.53 103 PRO A CA 1
ATOM 752 C C . PRO A 1 103 ? -5.682 9.720 9.409 1.00 63.53 103 PRO A C 1
ATOM 754 O O . PRO A 1 103 ? -6.099 10.808 9.016 1.00 63.53 103 PRO A O 1
ATOM 757 N N . THR A 1 104 ? -5.443 9.474 10.695 1.00 65.62 104 THR A N 1
ATOM 758 C CA . THR A 1 104 ? -5.572 10.494 11.743 1.00 65.62 104 THR A CA 1
ATOM 759 C C . THR A 1 104 ? -4.201 10.797 12.309 1.00 65.62 104 THR A C 1
ATOM 761 O O . THR A 1 104 ? -3.502 9.883 12.760 1.00 65.62 104 THR A O 1
ATOM 764 N N . LEU A 1 105 ? -3.840 12.073 12.335 1.00 65.81 105 LEU A N 1
ATOM 765 C CA . LEU A 1 105 ? -2.603 12.523 12.944 1.00 65.81 105 LEU A CA 1
ATOM 766 C C . LEU A 1 105 ? -2.721 12.423 14.478 1.00 65.81 105 LEU A C 1
ATOM 768 O O . LEU A 1 105 ? -3.536 13.115 15.086 1.00 65.81 105 LEU A O 1
ATOM 772 N N . GLN A 1 106 ? -1.924 11.543 15.093 1.00 73.75 106 GLN A N 1
ATOM 773 C CA . GLN A 1 106 ? -1.926 11.299 16.547 1.00 73.75 106 GLN A CA 1
ATOM 774 C C . GLN A 1 106 ? -0.848 12.112 17.287 1.00 73.75 106 GLN A C 1
ATOM 776 O O . GLN A 1 106 ? -0.815 12.143 18.515 1.00 73.75 106 GLN A O 1
ATOM 781 N N . VAL A 1 107 ? 0.046 12.761 16.538 1.00 76.00 107 VAL A N 1
ATOM 782 C CA . VAL A 1 107 ? 1.180 13.560 17.030 1.00 76.00 107 VAL A CA 1
ATOM 783 C C . VAL A 1 107 ? 1.148 14.969 16.428 1.00 76.00 107 VAL A C 1
ATOM 785 O O . VAL A 1 107 ? 0.253 15.301 15.661 1.00 76.00 107 VAL A O 1
ATOM 788 N N . ASP A 1 108 ? 2.102 15.838 16.756 1.00 84.88 108 ASP A N 1
ATOM 789 C CA . ASP A 1 108 ? 2.202 17.127 16.068 1.00 84.88 108 ASP A CA 1
ATOM 790 C C . ASP A 1 108 ? 2.579 16.953 14.582 1.00 84.88 108 ASP A C 1
ATOM 792 O O . ASP A 1 108 ? 3.124 15.929 14.163 1.00 84.88 108 ASP A O 1
ATOM 796 N N . LEU A 1 109 ? 2.310 17.980 13.773 1.00 81.06 109 LEU A N 1
ATOM 797 C CA . LEU A 1 109 ? 2.515 17.931 12.324 1.00 81.06 109 LEU A CA 1
ATOM 798 C C . LEU A 1 109 ? 3.976 17.665 11.925 1.00 81.06 109 LEU A C 1
ATOM 800 O O . LEU A 1 109 ? 4.215 17.002 10.917 1.00 81.06 109 LEU A O 1
ATOM 804 N N . GLN A 1 110 ? 4.955 18.164 12.687 1.00 83.94 110 GLN A N 1
ATOM 805 C CA . GLN A 1 110 ? 6.369 17.974 12.354 1.00 83.94 110 GLN A CA 1
ATOM 806 C C . GLN A 1 110 ? 6.794 16.532 12.624 1.00 83.94 110 GLN A C 1
ATOM 808 O O . GLN A 1 110 ? 7.390 15.893 11.755 1.00 83.94 110 GLN A O 1
ATOM 813 N N . THR A 1 111 ? 6.440 16.001 13.795 1.00 81.06 111 THR A N 1
ATOM 814 C CA . THR A 1 111 ? 6.719 14.607 14.156 1.00 81.06 111 THR A CA 1
ATOM 815 C C . THR A 1 111 ? 5.986 13.639 13.231 1.00 81.06 111 THR A C 1
ATOM 817 O O . THR A 1 111 ? 6.579 12.663 12.772 1.00 81.06 111 THR A O 1
ATOM 820 N N . GLY A 1 112 ? 4.726 13.926 12.894 1.00 81.00 112 GLY A N 1
ATOM 821 C CA . GLY A 1 112 ? 3.942 13.116 11.962 1.00 81.00 112 GLY A CA 1
ATOM 822 C C . GLY A 1 112 ? 4.509 13.137 10.547 1.00 81.00 112 GLY A C 1
ATOM 823 O O . GLY A 1 112 ? 4.681 12.082 9.942 1.00 81.00 112 GLY A O 1
ATOM 824 N N . GLY A 1 113 ? 4.890 14.316 10.047 1.00 81.81 113 GLY A N 1
ATOM 825 C CA . GLY A 1 113 ? 5.533 14.449 8.740 1.00 81.81 113 GLY A CA 1
ATOM 826 C C . GLY A 1 113 ? 6.862 13.692 8.655 1.00 81.81 113 GLY A C 1
ATOM 827 O O . GLY A 1 113 ? 7.127 13.017 7.660 1.00 81.81 113 GLY A O 1
ATOM 828 N N . LEU A 1 114 ? 7.683 13.739 9.711 1.00 86.31 114 LEU A N 1
ATO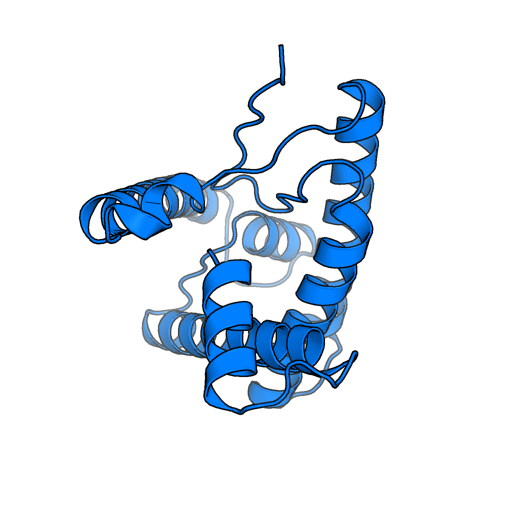M 829 C CA . LEU A 1 114 ? 8.928 12.970 9.773 1.00 86.31 114 LEU A CA 1
ATOM 830 C C . LEU A 1 114 ? 8.662 11.457 9.819 1.00 86.31 114 LEU A C 1
ATOM 832 O O . LEU A 1 114 ? 9.330 10.699 9.113 1.00 86.31 114 LEU A O 1
ATOM 836 N N . ALA A 1 115 ? 7.686 11.021 10.619 1.00 82.81 115 ALA A N 1
ATOM 837 C CA . ALA A 1 115 ? 7.304 9.616 10.728 1.00 82.81 115 ALA A CA 1
ATOM 838 C C . ALA A 1 115 ? 6.812 9.057 9.384 1.00 82.81 115 ALA A C 1
ATOM 840 O O . ALA A 1 115 ? 7.303 8.019 8.944 1.00 82.81 115 ALA A O 1
ATOM 841 N N . GLU A 1 116 ? 5.922 9.769 8.689 1.00 80.88 116 GLU A N 1
ATOM 842 C CA . GLU A 1 116 ? 5.461 9.404 7.342 1.00 80.88 116 GLU A CA 1
ATOM 843 C C . GLU A 1 116 ? 6.602 9.368 6.330 1.00 80.88 116 GLU A C 1
ATOM 845 O O . GLU A 1 116 ? 6.674 8.443 5.521 1.00 80.88 116 GLU A O 1
ATOM 850 N N . GLY A 1 117 ? 7.540 10.319 6.396 1.00 84.06 117 GLY A N 1
ATOM 851 C CA . GLY A 1 117 ? 8.726 10.317 5.540 1.00 84.06 117 GLY A CA 1
ATOM 852 C C . GLY A 1 117 ? 9.574 9.055 5.723 1.00 84.06 117 GLY A C 1
ATOM 853 O O . GLY A 1 117 ? 9.946 8.406 4.742 1.00 84.06 117 GLY A O 1
ATOM 854 N N . ILE A 1 118 ? 9.832 8.660 6.973 1.00 87.88 118 ILE A N 1
ATOM 855 C CA . ILE A 1 118 ? 10.593 7.444 7.299 1.00 87.88 118 ILE A CA 1
ATOM 856 C C . ILE A 1 118 ? 9.823 6.189 6.873 1.00 87.88 118 ILE A C 1
ATOM 858 O O . ILE A 1 118 ? 10.396 5.309 6.228 1.00 87.88 118 ILE A O 1
ATOM 862 N N . LEU A 1 119 ? 8.532 6.100 7.194 1.00 84.81 119 LEU A N 1
ATOM 863 C CA . LEU A 1 119 ? 7.691 4.952 6.841 1.00 84.81 119 LEU A CA 1
ATOM 864 C C . LEU A 1 119 ? 7.579 4.787 5.324 1.00 84.81 119 LEU A C 1
ATOM 866 O O . LEU A 1 119 ? 7.765 3.683 4.812 1.00 84.81 119 LEU A O 1
ATOM 870 N N . THR A 1 120 ? 7.370 5.884 4.596 1.00 84.31 120 THR A N 1
ATOM 871 C CA . THR A 1 120 ? 7.307 5.892 3.130 1.00 84.31 120 THR A CA 1
ATOM 872 C C . THR A 1 120 ? 8.645 5.490 2.516 1.00 84.31 120 THR A C 1
ATOM 874 O O . THR A 1 120 ? 8.665 4.699 1.570 1.00 84.31 120 THR A O 1
ATOM 877 N N . PHE A 1 121 ? 9.772 5.960 3.063 1.00 87.38 121 PHE A N 1
ATOM 878 C CA . PHE A 1 121 ? 11.101 5.532 2.625 1.00 87.38 121 PHE A CA 1
ATOM 879 C C . PHE A 1 121 ? 11.308 4.026 2.827 1.00 87.38 121 PHE A C 1
ATOM 881 O O . PHE A 1 121 ? 11.680 3.330 1.883 1.00 87.38 121 PHE A O 1
ATOM 888 N N . LEU A 1 122 ? 11.026 3.511 4.028 1.00 90.44 122 LE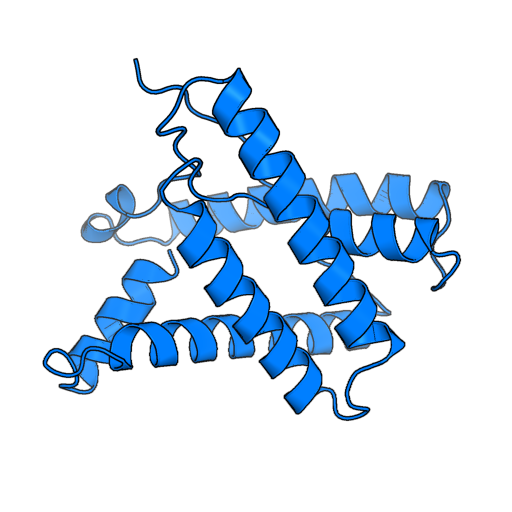U A N 1
ATOM 889 C CA . LEU A 1 122 ? 11.181 2.090 4.349 1.00 90.44 122 LEU A CA 1
ATOM 890 C C . LEU A 1 122 ? 10.279 1.212 3.479 1.00 90.44 122 LEU A C 1
ATOM 892 O O . LEU A 1 122 ? 10.741 0.199 2.953 1.00 90.44 122 LEU A O 1
ATOM 896 N N . MET A 1 123 ? 9.023 1.620 3.282 1.00 88.50 123 MET A N 1
ATOM 897 C CA . MET A 1 123 ? 8.077 0.921 2.415 1.00 88.50 123 MET A CA 1
ATOM 898 C C . MET A 1 123 ? 8.588 0.893 0.975 1.00 88.50 123 MET A C 1
ATOM 900 O O . MET A 1 123 ? 8.683 -0.173 0.374 1.00 88.50 123 MET A O 1
ATOM 904 N N . THR A 1 124 ? 8.989 2.044 0.435 1.00 86.06 124 THR A N 1
ATOM 905 C CA . THR A 1 124 ? 9.497 2.156 -0.940 1.00 86.06 124 THR A CA 1
ATOM 906 C C . THR A 1 124 ? 10.760 1.323 -1.141 1.00 86.06 124 THR A C 1
ATOM 908 O O . THR A 1 124 ? 10.867 0.574 -2.112 1.00 86.06 124 THR A O 1
ATOM 911 N N . PHE A 1 125 ? 11.706 1.398 -0.204 1.00 87.75 125 PHE A N 1
ATOM 912 C CA . PHE A 1 125 ? 12.936 0.617 -0.253 1.00 87.75 125 PHE A CA 1
ATOM 913 C C . PHE A 1 125 ? 12.651 -0.887 -0.203 1.00 87.75 125 PHE A C 1
ATOM 915 O O . PHE A 1 125 ? 13.183 -1.643 -1.017 1.00 87.75 125 PHE A O 1
ATOM 922 N N . ALA A 1 126 ? 11.773 -1.330 0.699 1.00 89.50 126 ALA A N 1
ATOM 923 C CA . ALA A 1 126 ? 11.396 -2.734 0.796 1.00 89.50 126 ALA A CA 1
ATOM 924 C C . ALA A 1 126 ? 10.683 -3.227 -0.470 1.00 89.50 126 ALA A C 1
ATOM 926 O O . ALA A 1 126 ? 11.021 -4.295 -0.973 1.00 89.50 126 ALA A O 1
ATOM 927 N N . VAL A 1 127 ? 9.756 -2.440 -1.026 1.00 87.88 127 VAL A N 1
ATOM 928 C CA . VAL A 1 127 ? 9.078 -2.743 -2.296 1.00 87.88 127 VAL A CA 1
ATOM 929 C C . VAL A 1 127 ? 10.094 -2.899 -3.428 1.00 87.88 127 VAL A C 1
ATOM 931 O O . VAL A 1 127 ? 10.047 -3.898 -4.144 1.00 87.88 127 VAL A O 1
ATOM 934 N N . LEU A 1 128 ? 11.056 -1.979 -3.559 1.00 87.31 128 LEU A N 1
ATOM 935 C CA . LEU A 1 128 ? 12.121 -2.080 -4.562 1.00 87.31 128 LEU A CA 1
ATOM 936 C C . LEU A 1 128 ? 12.955 -3.352 -4.378 1.00 87.31 128 LEU A C 1
ATOM 938 O O . LEU A 1 128 ? 13.205 -4.065 -5.347 1.00 87.31 128 LEU A O 1
ATOM 942 N N . VAL A 1 129 ? 13.358 -3.678 -3.148 1.00 89.38 129 VAL A N 1
ATOM 943 C CA . VAL A 1 129 ? 14.120 -4.904 -2.865 1.00 89.38 129 VAL A CA 1
ATOM 944 C C . VAL A 1 129 ? 13.304 -6.153 -3.203 1.00 89.38 129 VAL A C 1
ATOM 946 O O . VAL A 1 129 ? 13.824 -7.051 -3.863 1.00 89.38 129 VAL A O 1
ATOM 949 N N . ILE A 1 130 ? 12.031 -6.208 -2.808 1.00 90.25 130 ILE A N 1
ATOM 950 C CA . ILE A 1 130 ? 11.147 -7.351 -3.070 1.00 90.25 130 ILE A CA 1
ATOM 951 C C . ILE A 1 130 ? 10.911 -7.524 -4.572 1.00 90.25 130 ILE A C 1
ATOM 953 O O . ILE A 1 130 ? 10.923 -8.650 -5.062 1.00 90.25 130 ILE A O 1
ATOM 957 N N . ILE A 1 131 ? 10.714 -6.438 -5.318 1.00 86.44 131 ILE A N 1
ATOM 958 C CA . ILE A 1 131 ? 10.405 -6.524 -6.747 1.00 86.44 131 ILE A CA 1
ATOM 959 C C . ILE A 1 131 ? 11.659 -6.784 -7.589 1.00 86.44 131 ILE A C 1
ATOM 961 O O . ILE A 1 131 ? 11.614 -7.599 -8.506 1.00 86.44 131 ILE A O 1
ATOM 965 N N . LEU A 1 132 ? 12.785 -6.141 -7.275 1.00 85.50 132 LEU A N 1
ATOM 966 C CA . LEU A 1 132 ? 14.002 -6.244 -8.087 1.00 85.50 132 LEU A CA 1
ATOM 967 C C . LEU A 1 132 ? 14.905 -7.421 -7.694 1.00 85.50 132 LEU A C 1
ATOM 969 O O . LEU A 1 132 ? 15.647 -7.927 -8.533 1.00 85.50 132 LEU A O 1
ATOM 973 N N . LYS A 1 133 ? 14.887 -7.838 -6.423 1.00 87.81 133 LYS A N 1
ATOM 974 C CA . LYS A 1 133 ? 15.772 -8.888 -5.881 1.00 87.81 133 LYS A CA 1
ATOM 975 C C . LYS A 1 133 ? 15.032 -10.023 -5.172 1.00 87.81 133 LYS A C 1
ATOM 977 O O . LYS A 1 133 ? 15.681 -10.949 -4.689 1.00 87.81 133 LYS A O 1
ATOM 982 N N . GLY A 1 134 ? 13.709 -9.946 -5.061 1.00 86.06 134 GLY A N 1
ATOM 983 C CA . GLY A 1 134 ? 12.909 -10.947 -4.366 1.00 86.06 134 GLY A CA 1
ATOM 984 C C . GLY A 1 134 ? 12.625 -12.204 -5.198 1.00 86.06 134 GLY A C 1
ATOM 985 O O . GLY A 1 134 ? 13.281 -12.472 -6.210 1.00 86.06 134 GLY A O 1
ATOM 986 N N . PRO A 1 135 ? 11.670 -13.033 -4.747 1.00 88.56 135 PRO A N 1
ATOM 987 C CA . PRO A 1 135 ? 11.372 -14.314 -5.373 1.00 88.56 135 PRO A CA 1
ATOM 988 C C . PRO A 1 135 ? 10.757 -14.130 -6.765 1.00 88.56 135 PRO A C 1
ATOM 990 O O . PRO A 1 135 ? 9.963 -13.226 -6.990 1.00 88.56 135 PRO A O 1
ATOM 993 N N . ARG A 1 136 ? 11.050 -15.059 -7.684 1.00 87.12 136 ARG A N 1
ATOM 994 C CA . ARG A 1 136 ? 10.489 -15.045 -9.051 1.00 87.12 136 ARG A CA 1
ATOM 995 C C . ARG A 1 136 ? 8.998 -15.385 -9.121 1.00 87.12 136 ARG A C 1
ATOM 997 O O . ARG A 1 136 ? 8.373 -15.175 -10.152 1.00 87.12 136 ARG A O 1
ATOM 1004 N N . SER A 1 137 ? 8.431 -15.969 -8.068 1.00 90.12 137 SER A N 1
ATOM 1005 C CA . SER A 1 137 ? 7.012 -16.320 -8.040 1.00 90.12 137 SER A CA 1
ATOM 1006 C C . SER A 1 137 ? 6.168 -15.114 -7.628 1.00 90.12 137 SER A C 1
ATOM 1008 O O . SER A 1 137 ? 6.312 -14.634 -6.499 1.00 90.12 137 SER A O 1
ATOM 1010 N N . ALA A 1 138 ? 5.216 -14.722 -8.476 1.00 85.62 138 ALA A N 1
ATOM 1011 C CA . ALA A 1 138 ? 4.269 -13.639 -8.197 1.00 85.62 138 ALA A CA 1
ATOM 1012 C C . ALA A 1 138 ? 3.507 -13.836 -6.870 1.00 85.62 138 ALA A C 1
ATOM 1014 O O . ALA A 1 138 ? 3.254 -12.878 -6.145 1.00 85.62 138 ALA A O 1
ATOM 1015 N N . LEU A 1 139 ? 3.212 -15.092 -6.507 1.00 89.69 139 LEU A N 1
ATOM 1016 C CA . LEU A 1 139 ? 2.554 -15.441 -5.247 1.00 89.69 139 LEU A CA 1
ATOM 1017 C C . LEU A 1 139 ? 3.398 -15.050 -4.020 1.00 89.69 139 LEU A C 1
ATOM 1019 O O . LEU A 1 139 ? 2.934 -14.301 -3.166 1.00 89.69 139 LEU A O 1
ATOM 1023 N N . LEU A 1 140 ? 4.652 -15.514 -3.933 1.00 89.69 140 LEU A N 1
ATOM 1024 C CA . LEU A 1 140 ? 5.526 -15.169 -2.801 1.00 89.69 140 LEU A CA 1
ATOM 1025 C C . LEU A 1 140 ? 5.881 -13.682 -2.787 1.00 89.69 140 LEU A C 1
ATOM 1027 O O . LEU A 1 140 ? 6.021 -13.094 -1.719 1.00 89.69 140 LEU A O 1
ATOM 1031 N N . GLN A 1 141 ? 6.004 -13.066 -3.960 1.00 87.38 141 GLN A N 1
ATOM 1032 C CA . GLN A 1 141 ? 6.258 -11.637 -4.072 1.00 87.38 141 GLN A CA 1
ATOM 1033 C C . GLN A 1 141 ? 5.089 -10.826 -3.498 1.00 87.38 141 GLN A C 1
ATOM 1035 O O . GLN A 1 141 ? 5.310 -9.966 -2.648 1.00 87.38 141 GLN A O 1
ATOM 1040 N N . ALA A 1 142 ? 3.846 -11.151 -3.869 1.00 89.44 142 ALA A N 1
ATOM 1041 C CA . ALA A 1 142 ? 2.651 -10.540 -3.286 1.00 89.44 142 ALA A CA 1
ATOM 1042 C C . ALA A 1 142 ? 2.546 -10.805 -1.775 1.00 89.44 142 ALA A C 1
ATOM 1044 O O . ALA A 1 142 ? 2.152 -9.913 -1.024 1.00 89.44 142 ALA A O 1
ATOM 1045 N N . TRP A 1 143 ? 2.944 -11.994 -1.308 1.00 91.44 143 TRP A N 1
ATOM 1046 C CA . TRP A 1 143 ? 2.967 -12.317 0.122 1.00 91.44 143 TRP A CA 1
ATOM 1047 C C . TRP A 1 143 ? 3.965 -11.453 0.901 1.00 91.44 143 TRP A C 1
ATOM 1049 O O . TRP A 1 143 ? 3.630 -10.916 1.960 1.00 91.44 143 TRP A O 1
ATOM 1059 N N . PHE A 1 144 ? 5.176 -11.259 0.373 1.00 91.62 144 PHE A N 1
ATOM 1060 C CA . PHE A 1 144 ? 6.165 -10.373 0.989 1.00 91.62 144 PHE A CA 1
ATOM 1061 C C . PHE A 1 144 ? 5.734 -8.908 0.961 1.00 91.62 144 PHE A C 1
ATOM 1063 O O . PHE A 1 144 ? 5.897 -8.223 1.970 1.00 91.62 144 PHE A O 1
ATOM 1070 N N . LEU A 1 145 ? 5.127 -8.447 -0.138 1.00 90.56 145 LEU A N 1
ATOM 1071 C CA . LEU A 1 145 ? 4.547 -7.104 -0.223 1.00 90.56 145 LEU A CA 1
ATOM 1072 C C . LEU A 1 145 ? 3.459 -6.903 0.843 1.00 90.56 145 LEU A C 1
ATOM 1074 O O . LEU A 1 145 ? 3.503 -5.927 1.585 1.00 90.56 145 LEU A O 1
ATOM 1078 N N . ALA A 1 146 ? 2.539 -7.855 0.996 1.00 90.44 146 ALA A N 1
ATOM 1079 C CA . ALA A 1 146 ? 1.504 -7.780 2.024 1.00 90.44 146 ALA A CA 1
ATOM 1080 C C . ALA A 1 146 ? 2.080 -7.795 3.446 1.00 90.44 146 ALA A C 1
ATOM 1082 O O . ALA A 1 146 ? 1.657 -7.016 4.298 1.00 90.44 146 ALA A O 1
ATOM 1083 N N . THR A 1 147 ? 3.076 -8.647 3.694 1.00 91.62 147 THR A N 1
ATOM 1084 C CA . THR A 1 147 ? 3.730 -8.761 5.003 1.00 91.62 147 THR A CA 1
ATOM 1085 C C . THR A 1 147 ? 4.433 -7.461 5.389 1.00 91.62 147 THR A C 1
ATOM 1087 O O . THR A 1 147 ? 4.272 -6.992 6.518 1.00 91.62 147 THR A O 1
ATOM 1090 N N . VAL A 1 148 ? 5.180 -6.841 4.465 1.00 90.88 148 VAL A N 1
ATOM 1091 C CA . VAL A 1 148 ? 5.840 -5.559 4.752 1.00 90.88 148 VAL A CA 1
ATOM 1092 C C . VAL A 1 148 ? 4.829 -4.429 4.934 1.00 90.88 148 VAL A C 1
ATOM 1094 O O . VAL A 1 148 ? 4.996 -3.629 5.851 1.00 90.88 148 VAL A O 1
ATOM 1097 N N . THR A 1 149 ? 3.737 -4.407 4.157 1.00 89.44 149 THR A N 1
ATOM 1098 C CA . THR A 1 149 ? 2.645 -3.444 4.353 1.00 89.44 149 THR A CA 1
ATOM 1099 C C . THR A 1 149 ? 2.046 -3.569 5.746 1.00 89.44 149 THR A C 1
ATOM 1101 O O . THR A 1 149 ? 1.984 -2.574 6.455 1.00 89.44 149 THR A O 1
ATOM 1104 N N . VAL A 1 150 ? 1.651 -4.770 6.181 1.00 88.38 150 VAL A N 1
ATOM 1105 C CA . VAL A 1 150 ? 1.088 -4.960 7.529 1.00 88.38 150 VAL A CA 1
ATOM 1106 C C . VAL A 1 150 ? 2.084 -4.542 8.602 1.00 88.38 150 VAL A C 1
ATOM 1108 O O . VAL A 1 150 ? 1.710 -3.832 9.527 1.00 88.38 150 VAL A O 1
ATOM 1111 N N . THR A 1 151 ? 3.353 -4.919 8.452 1.00 88.50 151 THR A N 1
ATOM 1112 C CA . THR A 1 151 ? 4.396 -4.605 9.436 1.00 88.50 151 THR A CA 1
ATOM 1113 C C . THR A 1 151 ? 4.581 -3.095 9.592 1.00 88.50 151 THR A C 1
ATOM 1115 O O . THR A 1 151 ? 4.562 -2.586 10.712 1.00 88.50 151 THR A O 1
ATOM 1118 N N . LEU A 1 152 ? 4.717 -2.365 8.482 1.00 86.81 152 LEU A N 1
ATOM 1119 C CA . LEU A 1 152 ? 4.916 -0.916 8.507 1.00 86.81 152 LEU A CA 1
ATOM 1120 C C . LEU A 1 152 ? 3.642 -0.160 8.891 1.00 86.81 152 LEU A C 1
ATOM 1122 O O . LEU A 1 152 ? 3.731 0.814 9.635 1.00 86.81 152 LEU A O 1
ATOM 1126 N N . VAL A 1 153 ? 2.460 -0.633 8.476 1.00 84.94 153 VAL A N 1
ATOM 1127 C CA . VAL A 1 153 ? 1.184 -0.052 8.917 1.00 84.94 153 VAL A CA 1
ATOM 1128 C C . VAL A 1 153 ? 1.014 -0.203 10.428 1.00 84.94 153 VAL A C 1
ATOM 1130 O O . VAL A 1 153 ? 0.669 0.762 11.104 1.00 84.94 153 VAL A O 1
ATOM 1133 N N . SER A 1 154 ? 1.289 -1.389 10.975 1.00 84.19 154 SER A N 1
ATOM 1134 C CA . SER A 1 154 ? 1.219 -1.634 12.418 1.00 84.19 154 SER A CA 1
ATOM 1135 C C . SER A 1 154 ? 2.273 -0.851 13.204 1.00 84.19 154 SER A C 1
ATOM 1137 O O . SER A 1 154 ? 1.993 -0.421 14.317 1.00 84.19 154 SER A O 1
ATOM 1139 N N . ALA A 1 155 ? 3.464 -0.629 12.642 1.00 84.00 155 ALA A N 1
ATOM 1140 C CA . ALA A 1 155 ? 4.492 0.196 13.278 1.00 84.00 155 ALA A CA 1
ATOM 1141 C C . ALA A 1 155 ? 4.138 1.695 13.252 1.00 84.00 155 ALA A C 1
ATOM 1143 O O . ALA A 1 155 ? 4.364 2.406 14.229 1.00 84.00 155 ALA A O 1
ATOM 1144 N N . GLY A 1 156 ? 3.565 2.179 12.147 1.00 78.00 156 GLY A N 1
ATOM 1145 C CA . GLY A 1 156 ? 3.216 3.587 11.962 1.00 78.00 156 GLY A CA 1
ATOM 1146 C C . GLY A 1 156 ? 1.877 4.005 12.566 1.00 78.00 156 GLY A C 1
ATOM 1147 O O . GLY A 1 156 ? 1.639 5.199 12.747 1.00 78.00 156 GLY A O 1
ATOM 1148 N N . SER A 1 157 ? 0.991 3.060 12.906 1.00 77.88 157 SER A N 1
ATOM 1149 C CA . SER A 1 157 ? -0.366 3.369 13.386 1.00 77.88 157 SER A CA 1
ATOM 1150 C C . SER A 1 157 ? -0.395 4.207 14.663 1.00 77.88 157 SER A C 1
ATOM 1152 O O . SER A 1 157 ? -1.373 4.906 14.896 1.00 77.88 157 SER A O 1
ATOM 1154 N N . ALA A 1 158 ? 0.668 4.164 15.469 1.00 72.62 158 ALA A N 1
ATOM 1155 C CA . ALA A 1 158 ? 0.802 4.982 16.673 1.00 72.62 158 ALA A CA 1
ATOM 1156 C C . ALA A 1 158 ? 1.082 6.473 16.388 1.00 72.62 158 ALA A C 1
ATOM 1158 O O . ALA A 1 158 ? 0.971 7.285 17.300 1.00 72.62 158 ALA A O 1
ATOM 1159 N N . TYR A 1 159 ? 1.444 6.833 15.151 1.00 66.06 159 TYR A N 1
ATOM 1160 C CA . TYR A 1 159 ? 1.882 8.183 14.789 1.00 66.06 159 TYR A CA 1
ATOM 1161 C C . TYR A 1 159 ? 0.890 8.889 13.854 1.00 66.06 159 TYR A C 1
ATOM 1163 O O . TYR A 1 159 ? 0.449 9.998 14.152 1.00 66.06 159 TYR A O 1
ATOM 1171 N N . THR A 1 160 ? 0.517 8.266 12.732 1.00 60.31 160 THR A N 1
ATOM 1172 C CA . THR A 1 160 ? -0.161 8.985 11.630 1.00 60.31 160 THR A CA 1
ATOM 1173 C C . THR A 1 160 ? -1.311 8.234 10.961 1.00 60.31 160 THR A C 1
ATOM 1175 O O . THR A 1 160 ? -1.965 8.791 10.086 1.00 60.31 160 THR A O 1
ATOM 1178 N N . GLY A 1 161 ? -1.594 6.987 11.359 1.00 57.84 161 GLY A N 1
ATOM 1179 C CA . GLY A 1 161 ? -2.529 6.130 10.617 1.00 57.84 161 GLY A CA 1
ATOM 1180 C C . GLY A 1 161 ? -2.014 5.885 9.192 1.00 57.84 161 GLY A C 1
ATOM 1181 O O . GLY A 1 161 ? -2.629 6.346 8.237 1.00 57.84 161 GLY A O 1
ATOM 1182 N N . PRO A 1 162 ? -0.867 5.206 9.049 1.00 59.91 162 PRO A N 1
ATOM 1183 C CA . PRO A 1 162 ? 0.128 5.508 8.036 1.00 59.91 162 PRO A CA 1
ATOM 1184 C C . PRO A 1 162 ? -0.397 5.394 6.613 1.00 59.91 162 PRO A C 1
ATOM 1186 O O . PRO A 1 162 ? -0.832 4.322 6.182 1.00 59.91 162 PRO A O 1
ATOM 1189 N N . SER A 1 163 ? -0.333 6.512 5.897 1.00 60.53 163 SER A N 1
ATOM 1190 C CA . SER A 1 163 ? -0.914 6.658 4.564 1.00 60.53 163 SER A CA 1
ATOM 1191 C C . SER A 1 163 ? -0.051 5.962 3.516 1.00 60.53 163 SER A C 1
ATOM 1193 O O . SER A 1 163 ? -0.550 5.147 2.728 1.00 60.53 163 SER A O 1
ATOM 1195 N N . MET A 1 164 ? 1.266 6.237 3.554 1.00 61.53 164 MET A N 1
ATOM 1196 C CA . MET A 1 164 ? 2.309 5.670 2.681 1.00 61.53 164 MET A CA 1
ATOM 1197 C C . MET A 1 164 ? 1.967 5.696 1.174 1.00 61.53 164 MET A C 1
ATOM 1199 O O . MET A 1 164 ? 2.543 4.945 0.378 1.00 61.53 164 MET A O 1
ATOM 1203 N N . ASN A 1 165 ? 1.013 6.541 0.766 1.00 56.81 165 ASN A N 1
ATOM 1204 C CA . ASN A 1 165 ? 0.510 6.641 -0.597 1.00 56.81 165 ASN A CA 1
ATOM 1205 C C . ASN A 1 165 ? -0.151 8.016 -0.840 1.00 56.81 165 ASN A C 1
ATOM 1207 O O . ASN A 1 165 ? -1.237 8.280 -0.322 1.00 56.81 165 ASN A O 1
ATOM 1211 N N . PRO A 1 166 ? 0.431 8.858 -1.710 1.00 54.94 166 PRO A N 1
ATOM 1212 C CA . PRO A 1 166 ? -0.110 10.178 -2.026 1.00 54.94 166 PRO A CA 1
ATOM 1213 C C . PRO A 1 166 ? -1.498 10.167 -2.685 1.00 54.94 166 PRO A C 1
ATOM 1215 O O . PRO A 1 166 ? -2.147 11.206 -2.739 1.00 54.94 166 PRO A O 1
ATOM 1218 N N . ALA A 1 167 ? -1.969 9.032 -3.220 1.00 51.88 167 ALA A N 1
ATOM 1219 C CA . ALA A 1 167 ? -3.248 8.954 -3.933 1.00 51.88 167 ALA A CA 1
ATOM 1220 C C . ALA A 1 167 ? -4.480 9.174 -3.038 1.00 51.88 167 ALA A C 1
ATOM 1222 O O . ALA A 1 167 ? -5.570 9.390 -3.564 1.00 51.88 167 ALA A O 1
ATOM 1223 N N . TYR A 1 168 ? -4.344 9.074 -1.717 1.00 59.53 168 TYR A N 1
ATOM 1224 C CA . TYR A 1 168 ? -5.456 9.238 -0.773 1.00 59.53 168 TYR A CA 1
ATOM 1225 C C . TYR A 1 168 ? -5.042 9.959 0.516 1.00 59.53 168 TYR A C 1
ATOM 1227 O O . TYR A 1 168 ? -5.732 9.863 1.529 1.00 59.53 168 TYR A O 1
ATOM 1235 N N . ASP A 1 169 ? -3.918 10.674 0.488 1.00 50.78 169 ASP A N 1
ATOM 1236 C CA . ASP A 1 169 ? -3.403 11.361 1.664 1.00 50.78 169 ASP A CA 1
ATOM 1237 C C . ASP A 1 169 ? -4.164 12.674 1.900 1.00 50.78 169 ASP A C 1
ATOM 1239 O O . ASP A 1 169 ? -3.989 13.660 1.183 1.00 50.78 169 ASP A O 1
ATOM 1243 N N . SER A 1 170 ? -5.050 12.682 2.894 1.00 47.19 170 SER A N 1
ATOM 1244 C CA . SER A 1 170 ? -5.701 13.888 3.405 1.00 47.19 170 SER A CA 1
ATOM 1245 C C . SER A 1 170 ? -5.699 13.827 4.928 1.00 47.19 170 SER A C 1
ATOM 1247 O O . SER A 1 170 ? -6.539 13.151 5.522 1.00 47.19 170 SER A O 1
ATOM 1249 N N . PHE A 1 171 ? -4.739 14.500 5.566 1.00 44.06 171 PHE A N 1
ATOM 1250 C CA . PHE A 1 171 ? -4.705 14.614 7.022 1.00 44.06 171 PHE A CA 1
ATOM 1251 C C . PHE A 1 171 ? -5.882 15.472 7.495 1.00 44.06 171 PHE A C 1
ATOM 1253 O O . PHE A 1 171 ? -5.906 16.681 7.263 1.00 44.06 171 PHE A O 1
ATOM 1260 N N . GLU A 1 172 ? -6.841 14.869 8.195 1.00 45.59 172 GLU A N 1
ATOM 1261 C CA . GLU A 1 172 ? -7.715 15.627 9.088 1.00 45.59 172 GLU A CA 1
ATOM 1262 C C . GLU A 1 172 ? -6.955 15.869 10.395 1.00 45.59 172 GLU A C 1
ATOM 1264 O O . GLU A 1 172 ? -6.556 14.935 11.095 1.00 45.59 172 GLU A O 1
ATOM 1269 N N . THR A 1 173 ? -6.700 17.139 10.713 1.00 41.12 173 THR A N 1
ATOM 1270 C CA . THR A 1 173 ? -6.167 17.527 12.017 1.00 41.12 173 THR A CA 1
ATOM 1271 C C . THR A 1 173 ? -7.276 17.411 13.054 1.00 41.12 173 THR A C 1
ATOM 1273 O O . THR A 1 173 ? -8.304 18.084 12.959 1.00 41.12 173 THR A O 1
ATOM 1276 N N . THR A 1 174 ? -7.071 16.564 14.062 1.00 43.16 174 THR A N 1
ATOM 1277 C CA . THR A 1 174 ? -7.932 16.525 15.245 1.00 43.16 174 THR A CA 1
ATOM 1278 C C . THR A 1 174 ? -7.859 17.899 15.917 1.00 43.16 174 THR A C 1
ATOM 1280 O O . THR A 1 174 ? -6.792 18.305 16.378 1.00 43.16 174 THR A O 1
ATOM 1283 N N . 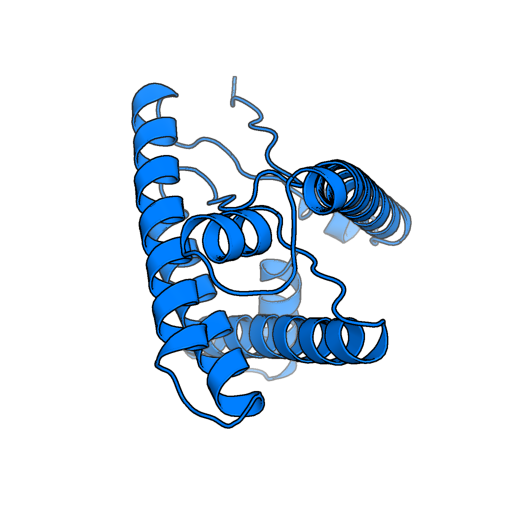LYS A 1 175 ? -8.966 18.647 15.897 1.00 36.19 175 LYS A N 1
ATOM 1284 C CA . LYS A 1 175 ? -9.165 19.794 16.790 1.00 36.19 175 LYS A CA 1
ATOM 1285 C C . LYS A 1 175 ? -9.519 19.309 18.186 1.00 36.19 175 LYS A C 1
ATOM 1287 O O . LYS A 1 175 ? -10.269 18.312 18.271 1.00 36.19 175 LYS A O 1
#

Radius of gyration: 16.93 Å; Cα contacts (8 Å, |Δi|>4): 162; chains: 1; bounding box: 41×38×42 Å

Secondary structure (DSSP, 8-state):
-HHHHHHHHHHHTT-TT-TTHHHHHHHHHHHHHHHHHHHHHHHTTS--S-HHHHHHHHHTT-SS--HHHHHHHHHHHHHHHHHHHHHHHHHS-HHHHTT----B--S-HHHHHHHHHHHHHHHHHHHHHHHHHS-S-HHHHHHHHHHHHHHHHHHHTTTT-----GGG---B---

Solvent-accessible surface area (backbone atoms only — not comparable to full-atom values): 9806 Å² total; per-residue (Å²): 86,68,68,57,55,21,49,52,52,31,55,76,69,69,38,76,86,43,88,61,42,49,57,53,45,39,32,53,49,46,20,51,52,49,41,51,51,50,53,50,11,53,75,67,75,63,51,75,88,47,61,62,60,56,52,50,34,47,74,71,74,44,83,88,72,45,75,70,55,46,67,54,45,47,57,51,38,31,51,49,44,50,51,51,52,52,53,48,65,68,72,45,56,77,92,53,48,87,58,67,68,74,38,44,53,69,51,56,70,69,62,29,52,51,49,50,50,52,52,35,48,52,50,50,52,49,50,51,46,42,72,78,70,44,62,93,47,67,67,61,34,26,45,51,53,19,48,51,48,50,52,52,37,66,67,32,47,78,36,31,34,54,65,79,42,81,54,75,66,61,78,52,77,78,125

Organism: NCBI:txid889485

Sequence (175 aa):
MFGLFTNLIVTALGLQTLVWAPVLANTSLIFTFVFLFNFLGEFLGGATFNPTGTASFYAAGVGGDSLLSMALRFPAQAAGSVGGALAILEVMPVQYKHMLGGPTLQVDLQTGGLAEGILTFLMTFAVLVIILKGPRSALLQAWFLATVTVTLVSAGSAYTGPSMNPAYDSFETTK

InterPro domains:
  IPR000425 Major intrinsic protein [PR00783] (30-54)
  IPR000425 Major intrinsic protein [PR00783] (69-88)
  IPR000425 Major intrinsic protein [PR00783] (115-133)
  IPR000425 Major intrinsic protein [PR00783] (146-168)
  IPR023271 Aquaporin-like [G3DSA:1.20.1080.10] (1-171)
  IPR023271 Aquaporin-like [SSF81338] (8-169)
  IPR044222 Aquaporin SIP1-1/2-like [PTHR46739] (2-167)

Foldseek 3Di:
DLQVQLVVVCVVVVNVVPPCSSVVSSLVVQLVVLLVVCVVCVVVPNQDLFLLLVVLCVVVVHDDDDPVNSVVRLVVNLVVVVVVLVVCCVPPDPVCNVVPDDKEALDDPVQLVVLLVVLLVQLSVQLCCLVVPNDPDSSVSSSSNSNSVSVSCVVCSNGINHPSGPSDDDYDYDD

Nearest PDB structures (foldseek):
  3j41-assembly1_B  TM=7.428E-01  e=2.390E-03  Ovis aries
  3gd8-assembly1_A  TM=7.410E-01  e=1.183E-02  Homo sapiens
  8ghj-assembly1_D  TM=6.950E-01  e=6.495E-03  Homo sapiens
  8oee-assembly1_D  TM=6.988E-01  e=9.216E-03  Homo sapiens
  4nef-assembly1_D  TM=6.961E-01  e=1.183E-02  Homo sapiens

Mean predicted aligned error: 7.1 Å